Protein AF-A0A1F5VRH5-F1 (afdb_monomer_lite)

Secondary structure (DSSP, 8-state):
-EE-TTT--EE-TT-SB-TTT--B----------------------SSSHHHHHHHHHHHHHHS-SEEEEEEETTEEEEEEEEE-SEEEEE--BTTTB--SEE-TTSGGGGGS-SS-EEEEE-TTS-EEEEE-S-SS-EEEE-TT-SSPEEPPBT--EE--TT-EEEETTEEEEEEE-

Sequence (178 aa):
MRNCPTCGERIPENSPICTSCGMEVKIKSEESAPPAESPNFSEEKAASSVESDMITAQRNLAEGAKASLLLKRGGFVTGDIFYIGEEVIIGRFDAETGPVDVDLSAIPESTYISRIHAKIYVDESGQWQVCDLGSNNGTFLWSPEEKKPRRIPAEEPAPLNDGDEVAFGNARFEFHVM

pLDDT: mean 81.44, std 19.16, range [36.12, 98.25]

Radius of gyration: 22.71 Å; chains: 1; bounding box: 45×61×55 Å

Foldseek 3Di:
DDADPPPRDDDDLPDQADPPPGDGDDHDDDDDDDDDDDDDDDDDDDPPPPVVVVVVLQVVLVVQFQKKWFWDDPRDGDPDIWGDHQKWFEFADDPVVDDGSTHPVPDPCRVQTHNGFWMWHQDPVRFIKIAGQPGPQFKWKADPPDPDIDTHDHPHIDTDDQQIWMDRRPIITGMHGD

Organism: NCBI:txid1817863

Structure (mmCIF, N/CA/C/O backbone):
data_AF-A0A1F5VRH5-F1
#
_entry.id   AF-A0A1F5VRH5-F1
#
loop_
_atom_site.group_PDB
_atom_site.id
_atom_site.type_symbol
_atom_site.label_atom_id
_atom_site.label_alt_id
_atom_site.label_comp_id
_atom_site.label_asym_id
_atom_site.label_entity_id
_atom_site.label_seq_id
_atom_site.pdbx_PDB_ins_code
_atom_site.Cartn_x
_atom_site.Cartn_y
_atom_site.Cartn_z
_atom_site.occupancy
_atom_site.B_iso_or_equiv
_atom_site.auth_seq_id
_atom_site.auth_comp_id
_atom_site.auth_asym_id
_atom_site.auth_atom_id
_atom_site.pdbx_PDB_model_num
ATOM 1 N N . MET A 1 1 ? 29.092 -4.619 -35.441 1.00 67.88 1 MET A N 1
ATOM 2 C CA . MET A 1 1 ? 28.574 -3.676 -34.408 1.00 67.88 1 MET A CA 1
ATOM 3 C C . MET A 1 1 ? 27.078 -3.509 -34.621 1.00 67.88 1 MET A C 1
ATOM 5 O O . MET A 1 1 ? 26.673 -3.390 -35.771 1.00 67.88 1 MET A O 1
ATOM 9 N N . ARG A 1 2 ? 26.263 -3.499 -33.558 1.00 78.25 2 ARG A N 1
ATOM 10 C CA . ARG A 1 2 ? 24.791 -3.412 -33.648 1.00 78.25 2 ARG A CA 1
ATOM 11 C C . ARG A 1 2 ? 24.258 -2.196 -32.896 1.00 78.25 2 ARG A C 1
ATOM 13 O O . ARG A 1 2 ? 24.862 -1.792 -31.912 1.00 78.25 2 ARG A O 1
ATOM 20 N N . ASN A 1 3 ? 23.134 -1.627 -33.319 1.00 82.06 3 ASN A N 1
ATOM 21 C CA . ASN A 1 3 ? 22.531 -0.488 -32.622 1.00 82.06 3 ASN A CA 1
ATOM 22 C C . ASN A 1 3 ? 21.534 -0.974 -31.567 1.00 82.06 3 ASN A C 1
ATOM 24 O O . ASN A 1 3 ? 20.783 -1.921 -31.808 1.00 82.06 3 ASN A O 1
ATOM 28 N N . CYS A 1 4 ? 21.523 -0.317 -30.408 1.00 77.62 4 CYS A N 1
ATOM 29 C CA . CYS A 1 4 ? 20.544 -0.565 -29.362 1.00 77.62 4 CYS A CA 1
ATOM 30 C C . CYS A 1 4 ? 19.137 -0.183 -29.856 1.00 77.62 4 CYS A C 1
ATOM 32 O O . CYS A 1 4 ? 18.944 0.972 -30.241 1.00 77.62 4 CYS A O 1
ATOM 34 N N . PRO A 1 5 ? 18.139 -1.083 -29.807 1.00 78.50 5 PRO A N 1
ATOM 35 C CA . PRO A 1 5 ? 16.775 -0.759 -30.227 1.00 78.50 5 PRO A CA 1
ATOM 36 C C . PRO A 1 5 ? 16.067 0.223 -29.278 1.00 78.50 5 PRO A C 1
ATOM 38 O O . PRO A 1 5 ? 15.047 0.791 -29.651 1.00 78.50 5 PRO A O 1
ATOM 41 N N . THR A 1 6 ? 16.601 0.441 -28.072 1.00 77.25 6 THR A N 1
ATOM 42 C CA . THR A 1 6 ? 15.989 1.314 -27.057 1.00 77.25 6 THR A CA 1
ATOM 43 C C . THR A 1 6 ? 16.566 2.719 -27.022 1.00 77.25 6 THR A C 1
ATOM 45 O O . THR A 1 6 ? 15.805 3.668 -26.879 1.00 77.25 6 THR A O 1
ATOM 48 N N . CYS A 1 7 ? 17.882 2.887 -27.162 1.00 81.56 7 CYS A N 1
ATOM 49 C CA . CYS A 1 7 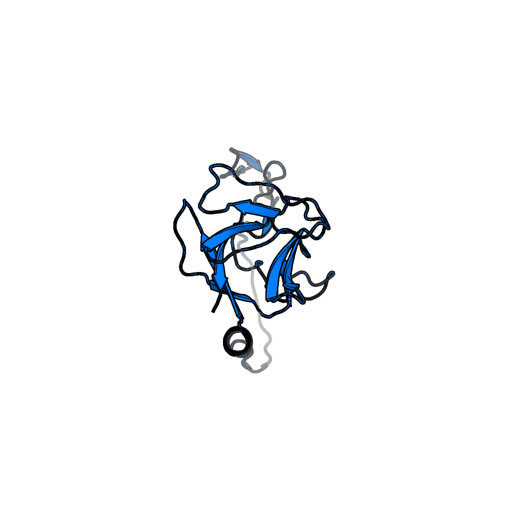? 18.515 4.212 -27.082 1.00 81.56 7 CYS A CA 1
ATOM 50 C C . CYS A 1 7 ? 19.270 4.630 -28.351 1.00 81.56 7 CYS A C 1
ATOM 52 O O . CYS A 1 7 ? 19.761 5.751 -28.421 1.00 81.56 7 CYS A O 1
ATOM 54 N N . GLY A 1 8 ? 19.388 3.752 -29.351 1.00 78.94 8 GLY A N 1
ATOM 55 C CA . GLY A 1 8 ? 20.099 4.037 -30.601 1.00 78.94 8 GLY A CA 1
ATOM 56 C C . GLY A 1 8 ? 21.630 3.989 -30.513 1.00 78.94 8 GLY A C 1
ATOM 57 O O . GLY A 1 8 ? 22.288 4.068 -31.549 1.00 78.94 8 GLY A O 1
ATOM 58 N N . GLU A 1 9 ? 22.202 3.811 -29.318 1.00 82.44 9 GLU A N 1
ATOM 59 C CA . GLU A 1 9 ? 23.652 3.755 -29.093 1.00 82.44 9 GLU A CA 1
ATOM 60 C C . GLU A 1 9 ? 24.298 2.507 -29.723 1.00 82.44 9 GLU A C 1
ATOM 62 O O . GLU A 1 9 ? 23.666 1.447 -29.833 1.00 82.44 9 GLU A O 1
ATOM 67 N N . ARG A 1 10 ? 25.572 2.602 -30.131 1.00 80.81 10 ARG A N 1
ATOM 68 C CA . ARG A 1 10 ? 26.286 1.479 -30.763 1.00 80.81 10 ARG A CA 1
ATOM 69 C C . ARG A 1 10 ? 26.786 0.474 -29.722 1.00 80.81 10 ARG A C 1
ATOM 71 O O . ARG A 1 10 ? 27.605 0.796 -28.870 1.00 80.81 10 ARG A O 1
ATOM 78 N N . ILE A 1 11 ? 26.355 -0.779 -29.853 1.00 78.31 11 ILE A N 1
ATOM 79 C CA . ILE A 1 11 ? 26.747 -1.912 -29.007 1.00 78.31 11 ILE A C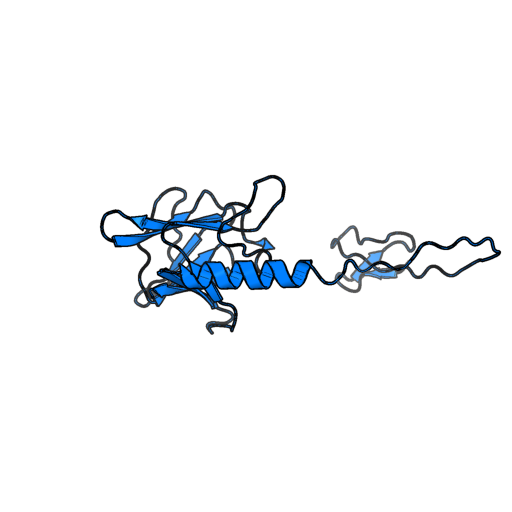A 1
ATOM 80 C C . ILE A 1 11 ? 27.753 -2.812 -29.763 1.00 78.31 11 ILE A C 1
ATOM 82 O O . ILE A 1 11 ? 27.514 -3.184 -30.923 1.00 78.31 11 ILE A O 1
ATOM 86 N N . PRO A 1 12 ? 28.873 -3.211 -29.131 1.00 79.06 12 PRO A N 1
ATOM 87 C CA . PRO A 1 12 ? 29.771 -4.226 -29.682 1.00 79.06 12 PRO A CA 1
ATOM 88 C C . PRO A 1 12 ? 29.083 -5.602 -29.767 1.00 79.06 12 PRO A C 1
ATOM 90 O O . PRO A 1 12 ? 28.277 -5.962 -28.916 1.00 79.06 12 PRO A O 1
ATOM 93 N N . GLU A 1 13 ? 29.397 -6.391 -30.800 1.00 66.75 13 GLU A N 1
ATOM 94 C CA . GLU A 1 13 ? 28.676 -7.643 -31.125 1.00 66.75 13 GLU A CA 1
ATOM 95 C C . GLU A 1 13 ? 28.766 -8.728 -30.049 1.00 66.75 13 GLU A C 1
ATOM 97 O O . GLU A 1 13 ? 27.869 -9.559 -29.960 1.00 66.75 13 GLU A O 1
ATOM 102 N N . ASN A 1 14 ? 29.797 -8.672 -29.203 1.00 70.88 14 ASN A N 1
ATOM 103 C CA . ASN A 1 14 ? 30.026 -9.629 -28.123 1.00 70.88 14 ASN A CA 1
ATOM 104 C C . ASN A 1 14 ? 29.566 -9.122 -26.741 1.00 70.88 14 ASN A C 1
ATOM 106 O O . ASN A 1 14 ? 29.907 -9.726 -25.729 1.00 70.88 14 ASN A O 1
ATOM 110 N N . SER A 1 15 ? 28.843 -7.993 -26.672 1.00 72.81 15 SER A N 1
ATOM 111 C CA . SER A 1 15 ? 28.271 -7.512 -25.408 1.00 72.81 15 SER A CA 1
ATOM 112 C C . SER A 1 15 ? 26.788 -7.876 -25.314 1.00 72.81 15 SER A C 1
ATOM 114 O O . SER A 1 15 ? 25.990 -7.428 -26.156 1.00 72.81 15 SER A O 1
ATOM 116 N N . PRO A 1 16 ? 26.391 -8.655 -24.292 1.00 77.00 16 PRO A N 1
ATOM 117 C CA . PRO A 1 16 ? 24.993 -8.981 -24.052 1.00 77.00 16 PRO A CA 1
ATOM 118 C C . PRO A 1 16 ? 24.214 -7.803 -23.458 1.00 77.00 16 PRO A C 1
ATOM 120 O O . PRO A 1 16 ? 22.995 -7.882 -23.400 1.00 77.00 16 PRO A O 1
ATOM 123 N N . ILE A 1 17 ? 24.875 -6.712 -23.045 1.00 78.19 17 ILE A N 1
ATOM 124 C CA . ILE A 1 17 ? 24.245 -5.574 -22.358 1.00 78.19 17 ILE A CA 1
ATOM 125 C C . ILE A 1 17 ? 24.693 -4.249 -22.995 1.00 78.19 17 ILE A C 1
ATOM 127 O O . ILE A 1 17 ? 25.865 -4.072 -23.345 1.00 78.19 17 ILE A O 1
ATOM 131 N N . CYS A 1 18 ? 23.762 -3.304 -23.156 1.00 78.88 18 CYS A N 1
ATOM 132 C CA . CYS A 1 18 ? 24.049 -1.931 -23.570 1.00 78.88 18 CYS A CA 1
ATOM 133 C C . CYS A 1 18 ? 24.532 -1.088 -22.379 1.00 78.88 18 CYS A C 1
ATOM 135 O O . CYS A 1 18 ? 23.766 -0.815 -21.461 1.00 78.88 18 CYS A O 1
ATOM 137 N N . THR A 1 19 ? 25.770 -0.597 -22.415 1.00 77.25 19 THR A N 1
ATOM 138 C CA . THR A 1 19 ? 26.384 0.166 -21.309 1.00 77.25 19 THR A CA 1
ATOM 139 C C . THR A 1 19 ? 25.782 1.560 -21.088 1.00 77.25 19 THR A C 1
ATOM 141 O O . THR A 1 19 ? 26.056 2.188 -20.073 1.00 77.25 19 THR A O 1
ATOM 144 N N . SER A 1 20 ? 24.984 2.061 -22.036 1.00 75.81 20 SER A N 1
ATOM 145 C CA . SER A 1 20 ? 24.370 3.393 -21.959 1.00 75.81 20 SER A CA 1
ATOM 146 C C . SER A 1 20 ? 22.948 3.364 -21.391 1.00 75.81 20 SER A C 1
ATOM 148 O O . SER A 1 20 ? 22.579 4.263 -20.642 1.00 75.81 20 SER A O 1
ATOM 150 N N . CYS A 1 21 ? 22.153 2.332 -21.703 1.00 74.19 21 CYS A N 1
ATOM 151 C CA . CYS A 1 21 ? 20.757 2.238 -21.254 1.00 74.19 21 CYS A CA 1
ATOM 152 C C . CYS A 1 21 ? 20.436 0.986 -20.425 1.00 74.19 21 CYS A C 1
ATOM 154 O O . CYS A 1 21 ? 19.294 0.814 -20.016 1.00 74.19 21 CYS A O 1
ATOM 156 N N . GLY A 1 22 ? 21.404 0.089 -20.214 1.00 72.31 22 GLY A N 1
ATOM 157 C CA . GLY A 1 22 ? 21.248 -1.115 -19.391 1.00 72.31 22 GLY A CA 1
ATOM 158 C C . GLY A 1 22 ? 20.434 -2.248 -20.024 1.00 72.31 22 GLY A C 1
ATOM 159 O O . GLY A 1 22 ? 20.131 -3.219 -19.344 1.00 72.31 22 GLY A O 1
ATOM 160 N N . MET A 1 23 ? 20.070 -2.159 -21.309 1.00 77.00 23 MET A N 1
ATOM 161 C CA . MET A 1 23 ? 19.254 -3.191 -21.958 1.00 77.00 23 MET A CA 1
ATOM 162 C C . MET A 1 23 ? 20.069 -4.450 -22.291 1.00 77.00 23 MET A C 1
ATOM 164 O O . MET A 1 23 ? 21.093 -4.359 -22.973 1.00 77.00 23 MET A O 1
ATOM 168 N N . GLU A 1 24 ? 19.559 -5.618 -21.889 1.00 78.44 24 GLU A N 1
ATOM 169 C CA . GLU A 1 24 ? 20.027 -6.933 -22.340 1.00 78.44 24 GLU A CA 1
ATOM 170 C C . GLU A 1 24 ? 19.567 -7.239 -23.770 1.00 78.44 24 GLU A C 1
ATOM 172 O O . GLU A 1 24 ? 18.394 -7.103 -24.121 1.00 78.44 24 GLU A O 1
ATOM 177 N N . VAL A 1 25 ? 20.495 -7.683 -24.615 1.00 68.44 25 VAL A N 1
ATOM 178 C CA . VAL A 1 25 ? 20.246 -7.955 -26.028 1.00 68.44 25 VAL A CA 1
ATOM 179 C C . VAL A 1 25 ? 20.709 -9.374 -26.363 1.00 68.44 25 VAL A C 1
ATOM 181 O O . VAL A 1 25 ? 21.908 -9.659 -26.407 1.00 68.44 25 VAL A O 1
ATOM 184 N N . LYS A 1 26 ? 19.743 -10.253 -26.664 1.00 59.66 26 LYS A N 1
ATOM 185 C CA . LYS A 1 26 ? 19.956 -11.674 -26.994 1.00 59.66 26 LYS A CA 1
ATOM 186 C C . LYS A 1 26 ? 20.997 -11.842 -28.115 1.00 59.66 26 LYS A C 1
ATOM 188 O O . LYS A 1 26 ? 20.905 -11.196 -29.162 1.00 59.66 26 LYS A O 1
ATOM 193 N N . ILE A 1 27 ? 21.997 -12.691 -27.886 1.00 60.25 27 ILE A N 1
ATOM 194 C CA . ILE A 1 27 ? 23.000 -13.097 -28.881 1.00 60.25 27 ILE A CA 1
ATOM 195 C C . ILE A 1 27 ? 22.583 -14.481 -29.392 1.00 60.25 27 ILE A C 1
ATOM 197 O O . ILE A 1 27 ? 22.317 -15.373 -28.591 1.00 60.25 27 ILE A O 1
ATOM 201 N N . LYS A 1 28 ? 22.473 -14.651 -30.715 1.00 43.00 28 LYS A N 1
ATOM 202 C CA . LYS A 1 28 ? 22.294 -15.970 -31.339 1.00 43.00 28 LYS A CA 1
ATOM 203 C C . LYS A 1 28 ? 23.672 -16.603 -31.520 1.00 43.00 28 LYS A C 1
ATOM 205 O O . LYS A 1 28 ? 24.477 -16.075 -32.280 1.00 43.00 28 LYS A O 1
ATOM 210 N N . SER A 1 29 ? 23.920 -17.712 -30.838 1.00 41.22 29 SER A N 1
ATOM 211 C CA . SER A 1 29 ? 25.082 -18.578 -31.040 1.00 41.22 29 SER A CA 1
ATOM 212 C C . SER A 1 29 ? 24.633 -19.863 -31.749 1.00 41.22 29 SER A C 1
ATOM 214 O O . SER A 1 29 ? 23.920 -20.672 -31.167 1.00 41.22 29 SER A O 1
ATOM 216 N N . GLU A 1 30 ? 25.041 -20.026 -33.007 1.00 39.62 30 GLU A N 1
ATOM 217 C CA . GLU A 1 30 ? 25.129 -21.304 -33.740 1.00 39.62 30 GLU A CA 1
ATOM 218 C C . GLU A 1 30 ? 26.615 -21.718 -33.711 1.00 39.62 30 GLU A C 1
ATOM 220 O O . GLU A 1 30 ? 27.476 -20.842 -33.741 1.00 39.62 30 GLU A O 1
ATOM 225 N N . GLU A 1 31 ? 27.084 -22.961 -33.720 1.00 44.44 31 GLU A N 1
ATOM 226 C CA . GLU A 1 31 ? 26.603 -24.326 -33.477 1.00 44.44 31 GLU A CA 1
ATOM 227 C C . GLU A 1 31 ? 27.873 -25.200 -33.595 1.00 44.44 31 GLU A C 1
ATOM 229 O O . GLU A 1 31 ? 28.733 -24.870 -34.412 1.00 44.44 31 GLU A O 1
ATOM 234 N N . SER A 1 32 ? 28.015 -26.291 -32.830 1.00 36.12 32 SER A N 1
ATOM 235 C CA . SER A 1 32 ? 28.754 -27.511 -33.234 1.00 36.12 32 SER A CA 1
ATOM 236 C C . SER A 1 32 ? 28.570 -28.634 -32.197 1.00 36.12 32 SER A C 1
ATOM 238 O O . SER A 1 32 ? 28.970 -28.489 -31.045 1.00 36.12 32 SER A O 1
ATOM 240 N N . ALA A 1 33 ? 28.001 -29.763 -32.624 1.00 43.47 33 ALA A N 1
ATOM 241 C CA . ALA A 1 33 ? 27.946 -31.070 -31.934 1.00 43.47 33 ALA A CA 1
ATOM 242 C C . ALA A 1 33 ? 28.758 -32.114 -32.763 1.00 43.47 33 ALA A C 1
ATOM 244 O O . ALA A 1 33 ? 29.288 -31.694 -33.797 1.00 43.47 33 ALA A O 1
ATOM 245 N N . PRO A 1 34 ? 28.807 -33.454 -32.500 1.00 66.00 34 PRO A N 1
ATOM 246 C CA . PRO A 1 34 ? 28.500 -34.336 -31.335 1.00 66.00 34 PRO A CA 1
ATOM 247 C C . PRO A 1 34 ? 29.685 -35.373 -31.106 1.00 66.00 34 PRO A C 1
ATOM 249 O O . PRO A 1 34 ? 30.778 -35.048 -31.573 1.00 66.00 34 PRO A O 1
ATOM 252 N N . PRO A 1 35 ? 29.594 -36.599 -30.489 1.00 54.25 35 PRO A N 1
ATOM 253 C CA . PRO A 1 35 ? 28.438 -37.333 -29.943 1.00 54.25 35 PRO A CA 1
ATOM 254 C C . PRO A 1 35 ? 28.568 -38.086 -28.589 1.00 54.25 35 PRO A C 1
ATOM 256 O O . PRO A 1 35 ? 29.644 -38.411 -28.109 1.00 54.25 35 PRO A O 1
ATOM 259 N N . ALA A 1 36 ? 27.366 -38.398 -28.077 1.00 47.31 36 ALA A N 1
ATOM 260 C CA . ALA A 1 36 ? 26.887 -39.583 -27.348 1.00 47.31 36 ALA A CA 1
ATOM 261 C C . ALA A 1 36 ? 27.667 -40.153 -26.148 1.00 47.31 36 ALA A C 1
ATOM 263 O O . ALA A 1 36 ? 28.669 -40.827 -26.325 1.00 47.31 36 ALA A O 1
ATOM 264 N N . GLU A 1 37 ? 27.027 -40.089 -24.974 1.00 37.41 37 GLU A N 1
ATOM 265 C CA . GLU A 1 37 ? 26.829 -41.233 -24.071 1.00 37.41 37 GLU A CA 1
ATOM 266 C C . GLU A 1 37 ? 25.634 -40.943 -23.139 1.00 37.41 37 GLU A C 1
ATOM 268 O O . GLU A 1 37 ? 25.512 -39.857 -22.576 1.00 37.41 37 GLU A O 1
ATOM 273 N N . SER A 1 38 ? 24.698 -41.891 -23.032 1.00 51.19 38 SER A N 1
ATOM 274 C CA . SER A 1 38 ? 23.595 -41.853 -22.060 1.00 51.19 38 SER A CA 1
ATOM 275 C C . SER A 1 38 ? 24.104 -42.317 -20.689 1.00 51.19 38 SER A C 1
ATOM 277 O O . SER A 1 38 ? 24.933 -43.224 -20.634 1.00 51.19 38 SER A O 1
ATOM 279 N N . PRO A 1 39 ? 23.564 -41.791 -19.576 1.00 45.47 39 PRO A N 1
ATOM 280 C CA . PRO A 1 39 ? 22.472 -42.528 -18.945 1.00 45.47 39 PRO A CA 1
ATOM 281 C C . PRO A 1 39 ? 21.362 -41.646 -18.348 1.00 45.47 39 PRO A C 1
ATOM 283 O O . PRO A 1 39 ? 21.591 -40.638 -17.693 1.00 45.47 39 PRO A O 1
ATOM 286 N N . ASN A 1 40 ? 20.139 -42.109 -18.596 1.00 45.19 40 ASN A N 1
ATOM 287 C CA . ASN A 1 40 ? 18.982 -42.171 -17.705 1.00 45.19 40 ASN A CA 1
ATOM 288 C C . ASN A 1 40 ? 19.083 -41.443 -16.341 1.00 45.19 40 ASN A C 1
ATOM 290 O O . ASN A 1 40 ? 19.762 -41.935 -15.446 1.00 45.19 40 ASN A O 1
ATOM 294 N N . PHE A 1 41 ? 18.294 -40.382 -16.147 1.00 36.81 41 PHE A N 1
ATOM 295 C CA . PHE A 1 41 ? 17.644 -40.079 -14.866 1.00 36.81 41 PHE A CA 1
ATOM 296 C C . PHE A 1 41 ? 16.278 -39.436 -15.143 1.00 36.81 41 PHE A C 1
ATOM 298 O O . PHE A 1 41 ? 16.173 -38.332 -15.668 1.00 36.81 41 PHE A O 1
ATOM 305 N N . SER A 1 42 ? 15.259 -40.237 -14.846 1.00 42.34 42 SER A N 1
ATOM 306 C CA . SER A 1 42 ? 13.866 -39.920 -14.531 1.00 42.34 42 SER A CA 1
ATOM 307 C C . SER A 1 42 ? 13.479 -38.438 -14.434 1.00 42.34 42 SER A C 1
ATOM 309 O O . SER A 1 42 ? 13.898 -37.721 -13.528 1.00 42.34 42 SER A O 1
ATOM 311 N N . GLU A 1 43 ? 12.558 -38.044 -15.319 1.00 51.81 43 GLU A N 1
ATOM 312 C CA . GLU A 1 43 ? 11.613 -36.947 -15.118 1.00 51.81 43 GLU A CA 1
ATOM 313 C C . GLU A 1 43 ? 10.817 -37.174 -13.825 1.00 51.81 43 GLU A C 1
ATOM 315 O O . GLU A 1 43 ? 9.891 -37.985 -13.783 1.00 51.81 43 GLU A O 1
ATOM 320 N N . GLU A 1 44 ? 11.135 -36.416 -12.779 1.00 48.03 44 GLU A N 1
ATOM 321 C CA . GLU A 1 44 ? 10.239 -36.224 -11.642 1.00 48.03 44 GLU A CA 1
ATOM 322 C C . GLU A 1 44 ? 9.910 -34.737 -11.481 1.00 48.03 44 GLU A C 1
ATOM 324 O O . GLU A 1 44 ? 10.701 -33.920 -11.019 1.00 48.03 44 GLU A O 1
ATOM 329 N N . LYS A 1 45 ? 8.701 -34.412 -11.952 1.00 48.97 45 LYS A N 1
ATOM 330 C CA . LYS A 1 45 ? 7.754 -33.425 -11.418 1.00 48.97 45 LYS A CA 1
ATOM 331 C C . LYS A 1 45 ? 8.299 -32.484 -10.330 1.00 48.97 45 LYS A C 1
ATOM 333 O O . LYS A 1 45 ? 8.277 -32.821 -9.152 1.00 48.97 45 LYS A O 1
ATOM 338 N N . ALA A 1 46 ? 8.585 -31.237 -10.699 1.00 47.75 46 ALA A N 1
ATOM 339 C CA . ALA A 1 46 ? 8.768 -30.146 -9.732 1.00 47.75 46 ALA A CA 1
ATOM 340 C C . ALA A 1 46 ? 8.060 -28.834 -10.132 1.00 47.75 46 ALA A C 1
ATOM 342 O O . ALA A 1 46 ? 8.413 -27.768 -9.645 1.00 47.75 46 ALA A O 1
ATOM 343 N N . ALA A 1 47 ? 7.046 -28.889 -11.004 1.00 45.47 47 ALA A N 1
ATOM 344 C CA . ALA A 1 47 ? 6.339 -27.696 -11.495 1.00 45.47 47 ALA A CA 1
ATOM 345 C C . ALA A 1 47 ? 4.938 -27.481 -10.887 1.00 45.47 47 ALA A C 1
ATOM 347 O O . ALA A 1 47 ? 4.215 -26.607 -11.340 1.00 45.47 47 ALA A O 1
ATOM 348 N N . SER A 1 48 ? 4.524 -28.264 -9.882 1.00 43.03 48 SER A N 1
ATOM 349 C CA . SER A 1 48 ? 3.133 -28.233 -9.383 1.00 43.03 48 SER A CA 1
ATOM 350 C C . SER A 1 48 ? 2.953 -27.644 -7.979 1.00 43.03 48 SER A C 1
ATOM 352 O O . SER A 1 48 ? 1.811 -27.458 -7.561 1.00 43.03 48 SER A O 1
ATOM 354 N N . SER A 1 49 ? 4.031 -27.367 -7.235 1.00 45.78 49 SER A N 1
ATOM 355 C CA . SER A 1 49 ? 3.906 -26.958 -5.824 1.00 45.78 49 SER A CA 1
ATOM 356 C C . SER A 1 49 ? 3.881 -25.441 -5.616 1.00 45.78 49 SER A C 1
ATOM 358 O O . SER A 1 49 ? 3.247 -24.978 -4.679 1.00 45.78 49 SER A O 1
ATOM 360 N N . VAL A 1 50 ? 4.487 -24.653 -6.511 1.00 49.50 50 VAL A N 1
ATOM 361 C CA . VAL A 1 50 ? 4.615 -23.194 -6.314 1.00 49.50 50 VAL A CA 1
ATOM 362 C C . VAL A 1 50 ? 3.313 -22.418 -6.545 1.00 49.50 50 VAL A C 1
ATOM 364 O O . VAL A 1 50 ? 3.063 -21.433 -5.858 1.00 49.50 50 VAL A O 1
ATOM 367 N N . GLU A 1 51 ? 2.436 -22.878 -7.444 1.00 46.09 51 GLU A N 1
ATOM 368 C CA . GLU A 1 51 ? 1.116 -22.251 -7.644 1.00 46.09 51 GLU A CA 1
ATOM 369 C C . GLU A 1 51 ? 0.142 -22.559 -6.496 1.00 46.09 51 GLU A C 1
ATOM 371 O O . GLU A 1 51 ? -0.717 -21.742 -6.168 1.00 46.09 51 GLU A O 1
ATOM 376 N N . SER A 1 52 ? 0.284 -23.719 -5.846 1.00 42.47 52 SER A N 1
ATOM 377 C CA . SER A 1 52 ? -0.628 -24.139 -4.773 1.00 42.47 52 SER A CA 1
ATOM 378 C C . SER A 1 52 ? -0.387 -23.377 -3.464 1.00 42.47 52 SER A C 1
ATOM 380 O O . SER A 1 52 ? -1.347 -23.090 -2.743 1.00 42.47 52 SER A O 1
ATOM 382 N N . ASP A 1 53 ? 0.860 -22.988 -3.185 1.00 45.12 53 ASP A N 1
ATOM 383 C CA . ASP A 1 53 ? 1.210 -22.211 -1.990 1.00 45.12 53 ASP A CA 1
ATOM 384 C C . ASP A 1 53 ? 0.759 -20.743 -2.096 1.00 45.12 53 ASP A C 1
ATOM 386 O O . ASP A 1 53 ? 0.203 -20.202 -1.138 1.00 45.12 53 ASP A O 1
ATOM 390 N N . MET A 1 54 ? 0.882 -20.109 -3.272 1.00 42.97 54 MET A N 1
ATOM 391 C CA . MET A 1 54 ? 0.430 -18.721 -3.472 1.00 42.97 54 MET A CA 1
ATOM 392 C C . MET A 1 54 ? -1.095 -18.573 -3.378 1.00 42.97 54 MET A C 1
ATOM 394 O O . MET A 1 54 ? -1.590 -17.648 -2.733 1.00 42.97 54 MET A O 1
ATOM 398 N N . ILE A 1 55 ? -1.849 -19.520 -3.948 1.00 50.56 55 ILE A N 1
ATOM 399 C CA . ILE A 1 55 ? -3.319 -19.514 -3.875 1.00 50.56 55 ILE A CA 1
ATOM 400 C C . ILE A 1 55 ? -3.800 -19.751 -2.431 1.00 50.56 55 ILE A C 1
ATOM 402 O O . ILE A 1 55 ? -4.823 -19.203 -2.015 1.00 50.56 55 ILE A O 1
ATOM 406 N N . THR A 1 56 ? -3.069 -20.545 -1.646 1.00 47.09 56 THR A N 1
ATOM 407 C CA . THR A 1 56 ? -3.409 -20.824 -0.242 1.00 47.09 56 THR A CA 1
ATOM 408 C C . THR A 1 56 ? -3.062 -19.643 0.670 1.00 47.09 56 THR A C 1
ATOM 410 O O . THR A 1 56 ? -3.854 -19.304 1.548 1.00 47.09 56 THR A O 1
ATOM 413 N N . ALA A 1 57 ? -1.941 -18.952 0.436 1.00 48.75 57 ALA A N 1
ATOM 414 C CA . ALA A 1 57 ? -1.578 -17.737 1.170 1.00 48.75 57 ALA A CA 1
ATOM 415 C C . ALA A 1 57 ? -2.575 -16.588 0.922 1.00 48.75 57 ALA A C 1
ATOM 417 O O . ALA A 1 57 ? -3.039 -15.962 1.873 1.00 48.75 57 ALA A O 1
ATOM 418 N N . GLN A 1 58 ? -2.996 -16.373 -0.332 1.00 49.50 58 GLN A N 1
ATOM 419 C CA . GLN A 1 58 ? -4.009 -15.361 -0.667 1.00 49.50 58 GLN A CA 1
ATOM 420 C C . GLN A 1 58 ? -5.399 -15.684 -0.092 1.00 49.50 58 GLN A C 1
ATOM 422 O O . GLN A 1 58 ? -6.119 -14.772 0.309 1.00 49.50 58 GLN A O 1
ATOM 427 N N . ARG A 1 59 ? -5.782 -16.968 -0.005 1.00 50.06 59 ARG A N 1
ATOM 428 C CA . ARG A 1 59 ? -7.051 -17.387 0.623 1.00 50.06 59 ARG A CA 1
ATOM 429 C C . ARG A 1 59 ? -7.048 -17.238 2.145 1.00 50.06 59 ARG A C 1
ATOM 431 O O . ARG A 1 59 ? -8.051 -16.796 2.689 1.00 50.06 59 ARG A O 1
ATOM 438 N N . ASN A 1 60 ? -5.937 -17.542 2.816 1.00 50.12 60 ASN A N 1
ATOM 439 C CA . ASN A 1 60 ? -5.829 -17.375 4.270 1.00 50.12 60 ASN A CA 1
ATOM 440 C C . ASN A 1 60 ? -5.805 -15.896 4.695 1.00 50.12 60 ASN A C 1
ATOM 442 O O . ASN A 1 60 ? -6.362 -15.563 5.738 1.00 50.12 60 ASN A O 1
ATOM 446 N N . LEU A 1 61 ? -5.229 -14.991 3.887 1.00 55.59 61 LEU A N 1
ATOM 447 C CA . LEU A 1 61 ? -5.326 -13.549 4.155 1.00 55.59 61 LEU A CA 1
ATOM 448 C C . LEU A 1 61 ? -6.773 -13.039 4.069 1.00 55.59 61 LEU A C 1
ATOM 450 O O . LEU A 1 61 ? -7.148 -12.162 4.839 1.00 55.59 61 LEU A O 1
ATOM 454 N N . ALA A 1 62 ? -7.593 -13.594 3.172 1.00 58.69 62 ALA A N 1
ATOM 455 C CA . ALA A 1 62 ? -8.986 -13.180 3.014 1.00 58.69 62 ALA A CA 1
ATOM 456 C C . ALA A 1 62 ? -9.882 -13.578 4.206 1.00 58.69 62 ALA A C 1
ATOM 458 O O . ALA A 1 62 ? -10.830 -12.861 4.508 1.00 58.69 62 ALA A O 1
ATOM 459 N N . GLU A 1 63 ? -9.591 -14.678 4.913 1.00 66.56 63 GLU A N 1
ATOM 460 C CA . GLU A 1 63 ? -10.398 -15.129 6.066 1.00 66.56 63 GLU A CA 1
ATOM 461 C C . GLU A 1 63 ? -10.172 -14.296 7.345 1.00 66.56 63 GLU A C 1
ATOM 463 O O . GLU A 1 63 ? -11.015 -14.305 8.242 1.00 66.56 63 GLU A O 1
ATOM 468 N N . GLY A 1 64 ? -9.066 -13.545 7.419 1.00 78.69 64 GLY A N 1
ATOM 469 C CA . GLY A 1 64 ? -8.734 -12.631 8.522 1.00 78.69 64 GLY A CA 1
ATOM 470 C C . GLY A 1 64 ? -8.677 -11.152 8.128 1.00 78.69 64 GLY A C 1
ATOM 471 O O . GLY A 1 64 ? -8.311 -10.318 8.958 1.00 78.69 64 GLY A O 1
ATOM 472 N N . ALA A 1 65 ? -9.014 -10.821 6.879 1.00 86.75 65 ALA A N 1
ATOM 473 C CA . ALA A 1 65 ? -8.965 -9.460 6.367 1.00 86.75 65 ALA A CA 1
ATOM 474 C C . ALA A 1 65 ? -9.972 -8.562 7.097 1.00 86.75 65 ALA A C 1
ATOM 476 O O . ALA A 1 65 ? -11.144 -8.904 7.256 1.00 86.75 65 ALA A O 1
ATOM 477 N N . LYS A 1 66 ? -9.506 -7.392 7.527 1.00 94.25 66 LYS A N 1
ATOM 478 C CA . LYS A 1 66 ? -10.328 -6.313 8.092 1.00 94.25 66 LYS A CA 1
ATOM 479 C C . LYS A 1 66 ? -10.461 -5.137 7.130 1.00 94.25 66 LYS A C 1
ATOM 481 O O . LYS A 1 66 ? -11.355 -4.314 7.286 1.00 94.25 66 LYS A O 1
ATOM 486 N N . ALA A 1 67 ? -9.567 -5.055 6.150 1.00 96.44 67 ALA A N 1
ATOM 487 C CA . ALA A 1 67 ? -9.599 -4.058 5.099 1.00 96.44 67 ALA A CA 1
ATOM 488 C C . ALA A 1 67 ? -8.964 -4.595 3.807 1.00 96.44 67 ALA A C 1
ATOM 490 O O . ALA A 1 67 ? -8.445 -5.713 3.746 1.00 96.44 67 ALA A O 1
ATOM 491 N N . SER A 1 68 ? -9.008 -3.788 2.754 1.00 96.69 68 SER A N 1
ATOM 492 C CA . SER A 1 68 ? -8.404 -4.073 1.459 1.00 96.69 68 SER A CA 1
ATOM 493 C C . SER A 1 68 ? -7.811 -2.823 0.821 1.00 96.69 68 SER A C 1
ATOM 495 O O . SER A 1 68 ? -8.269 -1.707 1.053 1.00 96.69 68 SER A O 1
ATOM 497 N N . LEU A 1 69 ? -6.792 -3.038 -0.005 1.00 97.38 69 LEU A N 1
ATOM 498 C CA . LEU A 1 69 ? -6.205 -2.059 -0.904 1.00 97.38 69 LEU A CA 1
ATOM 499 C C . LEU A 1 69 ? -6.480 -2.487 -2.341 1.00 97.38 69 LEU A C 1
ATOM 501 O O . LEU A 1 69 ? -6.025 -3.544 -2.783 1.00 97.38 69 LEU A O 1
ATOM 505 N N . LEU A 1 70 ? -7.209 -1.658 -3.077 1.00 97.00 70 LEU A N 1
ATOM 506 C CA . LEU A 1 70 ? -7.542 -1.899 -4.472 1.00 97.00 70 LEU A CA 1
ATOM 507 C C . LEU A 1 70 ? -6.633 -1.041 -5.342 1.00 97.00 70 LEU A C 1
ATOM 509 O O . LEU A 1 70 ? -6.680 0.186 -5.283 1.00 97.00 70 LEU A O 1
ATOM 513 N N . LEU A 1 71 ? -5.786 -1.667 -6.151 1.00 96.88 71 LEU A N 1
ATOM 514 C CA . LEU A 1 71 ? -4.792 -0.945 -6.942 1.00 96.88 71 LEU A CA 1
ATOM 515 C C . LEU A 1 71 ? -5.465 -0.053 -7.993 1.00 96.88 71 LEU A C 1
ATOM 517 O O . LEU A 1 71 ? -6.320 -0.519 -8.744 1.00 96.88 71 LEU A O 1
ATOM 521 N N . LYS A 1 72 ? -5.035 1.207 -8.104 1.00 95.88 72 LYS A N 1
ATOM 522 C CA . LYS A 1 72 ? -5.526 2.197 -9.071 1.00 95.88 72 LYS A CA 1
ATOM 523 C C . LYS A 1 72 ? -4.481 2.528 -10.130 1.00 95.88 72 LYS A C 1
ATOM 525 O O . LYS A 1 72 ? -3.335 2.853 -9.823 1.00 95.88 72 LYS A O 1
ATOM 530 N N . ARG A 1 73 ? -4.905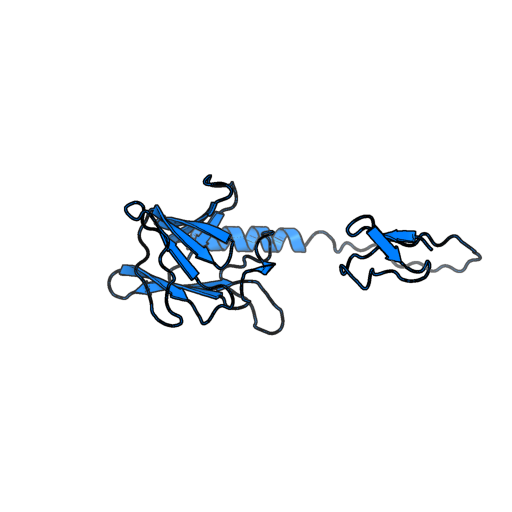 2.565 -11.396 1.00 94.19 73 ARG A N 1
ATOM 531 C CA . ARG A 1 73 ? -4.099 3.035 -12.536 1.00 94.19 73 ARG A CA 1
ATOM 532 C C . ARG A 1 73 ? -4.921 3.974 -13.409 1.00 94.19 73 ARG A C 1
ATOM 534 O O . ARG A 1 73 ? -6.067 3.691 -13.739 1.00 94.19 73 ARG A O 1
ATOM 541 N N . GLY A 1 74 ? -4.350 5.126 -13.764 1.00 89.44 74 GLY A N 1
ATOM 542 C CA . GLY A 1 74 ? -5.050 6.130 -14.578 1.00 89.44 74 GLY A CA 1
ATOM 543 C C . GLY A 1 74 ? -6.341 6.674 -13.946 1.00 89.44 74 GLY A C 1
ATOM 544 O O . GLY A 1 74 ? -7.211 7.134 -14.674 1.00 89.44 74 GLY A O 1
ATOM 545 N N . GLY A 1 75 ? -6.474 6.600 -12.616 1.00 86.88 75 GLY A N 1
ATOM 546 C CA . GLY A 1 75 ? -7.671 7.021 -11.876 1.00 86.88 75 GLY A CA 1
ATOM 547 C C . GLY A 1 75 ? -8.743 5.940 -11.703 1.00 86.88 75 GLY A C 1
ATOM 548 O O . GLY A 1 75 ? -9.721 6.180 -11.005 1.00 86.88 75 GLY A O 1
ATOM 549 N N . PHE A 1 76 ? -8.555 4.751 -12.277 1.00 92.31 76 PHE A N 1
ATOM 550 C CA . PHE A 1 76 ? -9.509 3.648 -12.182 1.00 92.31 76 PHE A CA 1
ATOM 551 C C . PHE A 1 76 ? -8.963 2.532 -11.302 1.00 92.31 76 PHE A C 1
ATOM 553 O O . PHE A 1 76 ? -7.780 2.195 -11.391 1.00 92.31 76 PHE A O 1
ATOM 560 N N . VAL A 1 77 ? -9.838 1.951 -10.484 1.00 93.19 77 VAL A N 1
ATOM 561 C CA . VAL A 1 77 ? -9.552 0.722 -9.744 1.00 93.19 77 VAL A CA 1
ATOM 562 C C . VAL A 1 77 ? -9.360 -0.426 -10.738 1.00 93.19 77 VAL A C 1
ATOM 564 O O . VAL A 1 77 ? -10.122 -0.590 -11.692 1.00 93.19 77 VAL A O 1
ATOM 567 N N . THR A 1 78 ? -8.288 -1.182 -10.543 1.00 93.75 78 THR A N 1
A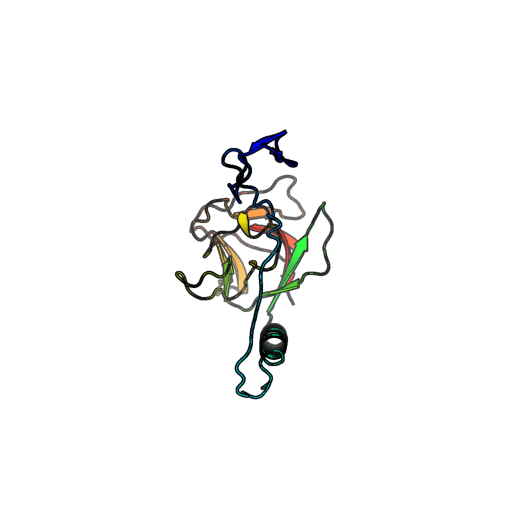TOM 568 C CA . THR A 1 78 ? -7.951 -2.385 -11.307 1.00 93.75 78 THR A CA 1
ATOM 569 C C . THR A 1 78 ? -8.606 -3.621 -10.675 1.00 93.75 78 THR A C 1
ATOM 571 O O . THR A 1 78 ? -9.375 -3.509 -9.727 1.00 93.75 78 THR A O 1
ATOM 574 N N . GLY A 1 79 ? -8.316 -4.816 -11.197 1.00 90.06 79 GLY A N 1
ATOM 575 C CA . GLY A 1 79 ? -8.749 -6.074 -10.577 1.00 90.06 79 GLY A CA 1
ATOM 576 C C . GLY A 1 79 ? -7.830 -6.576 -9.456 1.00 90.06 79 GLY A C 1
ATOM 577 O O . GLY A 1 79 ? -8.152 -7.587 -8.838 1.00 90.06 79 GLY A O 1
ATOM 578 N N . ASP A 1 80 ? -6.696 -5.911 -9.213 1.00 93.31 80 ASP A N 1
ATOM 579 C CA . ASP A 1 80 ? -5.713 -6.335 -8.216 1.00 93.31 80 ASP A CA 1
ATOM 580 C C . ASP A 1 80 ? -6.140 -5.848 -6.819 1.00 93.31 80 ASP A C 1
ATOM 582 O O . ASP A 1 80 ? -6.240 -4.641 -6.572 1.00 93.31 80 ASP A O 1
ATOM 586 N N . ILE A 1 81 ? -6.391 -6.795 -5.909 1.00 94.62 81 ILE A N 1
ATOM 587 C CA . ILE A 1 81 ? -6.832 -6.545 -4.530 1.00 94.62 81 ILE A CA 1
ATOM 588 C C . ILE A 1 81 ? -5.815 -7.148 -3.563 1.00 94.62 81 ILE A C 1
ATOM 590 O O . ILE A 1 81 ? -5.444 -8.315 -3.688 1.00 94.62 81 ILE A O 1
ATOM 594 N N . PHE A 1 82 ? -5.408 -6.360 -2.570 1.00 94.75 82 PHE A N 1
ATOM 595 C CA . PHE A 1 82 ? -4.523 -6.781 -1.489 1.00 94.75 82 PHE A CA 1
ATOM 596 C C . PHE A 1 82 ? -5.279 -6.697 -0.166 1.00 94.75 82 PHE A C 1
ATOM 598 O O . PHE A 1 82 ? -5.831 -5.652 0.171 1.00 94.75 82 PHE A O 1
ATOM 605 N N . TYR A 1 83 ? -5.332 -7.796 0.576 1.00 95.19 83 TYR A N 1
ATOM 606 C CA . TYR A 1 83 ? -6.062 -7.870 1.840 1.00 95.19 83 TYR A CA 1
ATOM 607 C C . TYR A 1 83 ? -5.194 -7.421 3.016 1.00 95.19 83 TYR A C 1
ATOM 609 O O . TYR A 1 83 ? -4.000 -7.706 3.056 1.00 95.19 83 TYR A O 1
ATOM 617 N N . ILE A 1 84 ? -5.810 -6.726 3.970 1.00 94.88 84 ILE A N 1
ATOM 618 C CA . ILE A 1 84 ? -5.154 -6.085 5.110 1.00 94.88 84 ILE A CA 1
ATOM 619 C C . ILE A 1 84 ? -5.746 -6.640 6.409 1.00 94.88 84 ILE A C 1
ATOM 621 O O . ILE A 1 84 ? -6.962 -6.596 6.610 1.00 94.88 84 ILE A O 1
ATOM 625 N N . GLY A 1 85 ? -4.886 -7.180 7.276 1.00 93.12 85 GLY A N 1
ATOM 626 C CA . GLY A 1 85 ? -5.225 -7.562 8.652 1.00 93.12 85 GLY A CA 1
ATOM 627 C C . GLY A 1 85 ? -5.187 -6.367 9.615 1.00 93.12 85 GLY A C 1
ATOM 628 O O . GLY A 1 85 ? -5.117 -5.225 9.181 1.00 93.12 85 GLY A O 1
ATOM 629 N N . GLU A 1 86 ? -5.218 -6.614 10.926 1.00 91.81 86 GLU A N 1
ATOM 630 C CA . GLU A 1 86 ? -5.223 -5.545 11.948 1.00 91.81 86 GLU A CA 1
ATOM 631 C C . GLU A 1 86 ? -3.920 -4.739 12.013 1.00 91.81 86 GLU A C 1
ATOM 633 O O . GLU A 1 86 ? -3.949 -3.556 12.334 1.00 91.81 86 GLU A O 1
ATOM 638 N N . GLU A 1 87 ? -2.788 -5.364 11.696 1.00 95.06 87 GLU A N 1
ATOM 639 C CA . GLU A 1 87 ? -1.494 -4.713 11.508 1.00 95.06 87 GLU A CA 1
ATOM 640 C C . GLU A 1 87 ? -0.746 -5.452 10.398 1.00 95.06 87 GLU A C 1
ATOM 642 O O . GLU A 1 87 ? -0.651 -6.679 10.423 1.00 95.06 87 GLU A O 1
ATOM 647 N N . VAL A 1 88 ? -0.246 -4.708 9.411 1.00 95.69 88 VAL A N 1
ATOM 648 C CA . VAL A 1 88 ? 0.529 -5.249 8.293 1.00 95.69 88 VAL A CA 1
ATOM 649 C C . VAL A 1 88 ? 1.668 -4.316 7.905 1.00 95.69 88 VAL A C 1
ATOM 651 O O . VAL A 1 88 ? 1.518 -3.090 7.851 1.00 95.69 88 VAL A O 1
ATOM 654 N N . ILE A 1 89 ? 2.803 -4.909 7.559 1.00 96.12 89 ILE A N 1
ATOM 655 C CA . ILE A 1 89 ? 3.909 -4.246 6.881 1.00 96.12 89 ILE A CA 1
ATOM 656 C C . ILE A 1 89 ? 3.731 -4.414 5.375 1.00 96.12 89 ILE A C 1
ATOM 658 O O . ILE A 1 89 ? 3.599 -5.521 4.849 1.00 96.12 89 ILE A O 1
ATOM 662 N N . ILE A 1 90 ? 3.769 -3.285 4.678 1.00 96.31 90 ILE A N 1
ATOM 663 C CA . ILE A 1 90 ? 3.646 -3.189 3.2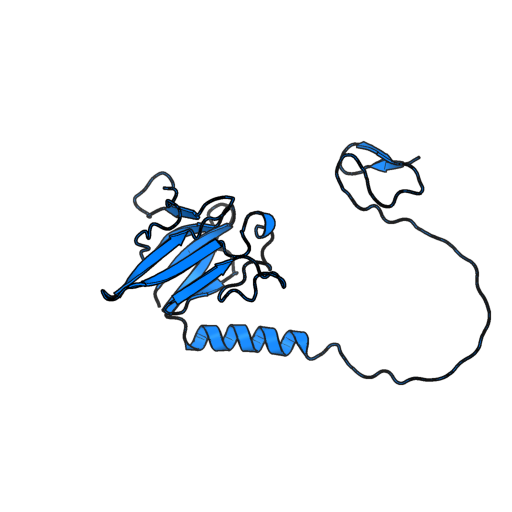30 1.00 96.31 90 ILE A CA 1
ATOM 664 C C . ILE A 1 90 ? 5.018 -2.896 2.647 1.00 96.31 90 ILE A C 1
ATOM 666 O O . ILE A 1 90 ? 5.743 -2.000 3.098 1.00 96.31 90 ILE A O 1
ATOM 670 N N . GLY A 1 91 ? 5.361 -3.612 1.586 1.00 95.62 91 GLY A N 1
ATOM 671 C CA . GLY A 1 91 ? 6.579 -3.333 0.856 1.00 95.62 91 GLY A CA 1
ATOM 672 C C . GLY A 1 91 ? 6.779 -4.268 -0.315 1.00 95.62 91 GLY A C 1
ATOM 673 O O . GLY A 1 91 ? 5.839 -4.858 -0.842 1.00 95.62 91 GLY A O 1
ATOM 674 N N . ARG A 1 92 ? 8.031 -4.371 -0.738 1.00 93.62 92 ARG A N 1
ATOM 675 C CA . ARG A 1 92 ? 8.457 -5.313 -1.765 1.00 93.62 92 ARG A CA 1
ATOM 676 C C . ARG A 1 92 ? 9.279 -6.408 -1.108 1.00 93.62 92 ARG A C 1
ATOM 678 O O . ARG A 1 92 ? 10.296 -6.105 -0.487 1.00 93.62 92 ARG A O 1
ATOM 685 N N . PHE A 1 93 ? 8.894 -7.658 -1.317 1.00 87.88 93 PHE A N 1
ATOM 686 C CA . PHE A 1 93 ? 9.655 -8.795 -0.825 1.00 87.88 93 PHE A CA 1
ATOM 687 C C . PHE A 1 93 ? 11.118 -8.750 -1.286 1.00 87.88 93 PHE A C 1
ATOM 689 O O . PHE A 1 93 ? 11.430 -8.460 -2.446 1.00 87.88 93 PHE A O 1
ATOM 696 N N . ASP A 1 94 ? 12.016 -9.060 -0.356 1.00 84.88 94 ASP A N 1
ATOM 697 C CA . ASP A 1 94 ? 13.441 -9.207 -0.597 1.00 84.88 94 ASP A CA 1
ATOM 698 C C . ASP A 1 94 ? 14.032 -10.191 0.421 1.00 84.88 94 ASP A C 1
ATOM 700 O O . ASP A 1 94 ? 13.712 -10.143 1.610 1.00 84.88 94 ASP A O 1
ATOM 704 N N . ALA A 1 95 ? 14.893 -11.097 -0.048 1.00 81.25 95 ALA A N 1
ATOM 705 C CA . ALA A 1 95 ? 15.425 -12.178 0.779 1.00 81.25 95 ALA A CA 1
ATOM 706 C C . ALA A 1 95 ? 16.335 -11.688 1.923 1.00 81.25 95 ALA A C 1
ATOM 708 O O . ALA A 1 95 ? 16.517 -12.418 2.895 1.00 81.25 95 ALA A O 1
ATOM 709 N N . GLU A 1 96 ? 16.902 -10.478 1.830 1.00 76.81 96 GLU A N 1
ATOM 710 C CA . GLU A 1 96 ? 17.795 -9.925 2.856 1.00 76.81 96 GLU A CA 1
ATOM 711 C C . GLU A 1 96 ? 17.029 -9.265 4.008 1.00 76.81 96 GLU A C 1
ATOM 713 O O . GLU A 1 96 ? 17.455 -9.347 5.157 1.00 76.81 96 GLU A O 1
ATOM 718 N N . THR A 1 97 ? 15.909 -8.597 3.720 1.00 74.19 97 THR A N 1
ATOM 719 C CA . THR A 1 97 ? 15.112 -7.874 4.730 1.00 74.19 97 THR A CA 1
ATOM 720 C C . THR A 1 97 ? 14.022 -8.721 5.377 1.00 74.19 97 THR A C 1
ATOM 722 O O . THR A 1 97 ? 13.454 -8.306 6.383 1.00 74.19 97 THR A O 1
ATOM 725 N N . GLY A 1 98 ? 13.752 -9.907 4.832 1.00 72.25 98 GLY A N 1
ATOM 726 C CA . GLY A 1 98 ? 12.691 -10.789 5.304 1.00 72.25 98 GLY A CA 1
ATOM 727 C C . GLY A 1 98 ? 11.334 -10.504 4.647 1.00 72.25 98 GLY A C 1
ATOM 728 O O . GLY A 1 98 ? 11.212 -9.588 3.827 1.00 72.25 98 GLY A O 1
ATOM 729 N N . PRO A 1 99 ? 10.321 -11.332 4.953 1.00 78.06 99 PRO A N 1
ATOM 730 C CA . PRO A 1 99 ? 9.002 -11.219 4.350 1.00 78.06 99 PRO A CA 1
ATOM 731 C C . PRO A 1 99 ? 8.252 -9.984 4.856 1.00 78.06 99 PRO A C 1
ATOM 733 O O . PRO A 1 99 ? 8.333 -9.631 6.030 1.00 78.06 99 PRO A O 1
ATOM 736 N N . VAL A 1 100 ? 7.497 -9.361 3.955 1.00 88.88 100 VAL A N 1
ATOM 737 C CA . VAL A 1 100 ? 6.458 -8.378 4.282 1.00 88.88 100 VAL A CA 1
ATOM 738 C C . VAL A 1 100 ? 5.105 -9.082 4.344 1.00 88.88 100 VAL A C 1
ATOM 740 O O . VAL A 1 100 ? 4.915 -10.093 3.665 1.00 88.88 100 VAL A O 1
ATOM 743 N N . ASP A 1 101 ? 4.166 -8.549 5.124 1.00 92.31 101 ASP A N 1
ATOM 744 C CA . ASP A 1 101 ? 2.813 -9.113 5.229 1.00 92.31 101 ASP A CA 1
ATOM 745 C C . ASP A 1 101 ? 2.025 -8.905 3.929 1.00 92.31 101 ASP A C 1
ATOM 747 O O . ASP A 1 101 ? 1.303 -9.791 3.471 1.00 92.31 101 ASP A O 1
ATOM 751 N N . VAL A 1 102 ? 2.205 -7.737 3.303 1.00 93.56 102 VAL A N 1
ATOM 752 C CA . VAL A 1 102 ? 1.620 -7.396 2.003 1.00 93.56 102 VAL A CA 1
ATOM 753 C C . VAL A 1 102 ? 2.742 -7.147 1.006 1.00 93.56 102 VAL A C 1
ATOM 755 O O . VAL A 1 102 ? 3.378 -6.087 1.006 1.00 93.56 102 VAL A O 1
ATOM 758 N N . ASP A 1 103 ? 2.975 -8.137 0.145 1.00 94.12 103 ASP A N 1
ATOM 759 C CA . ASP A 1 103 ? 3.989 -8.056 -0.899 1.00 94.12 103 ASP A CA 1
ATOM 760 C C . ASP A 1 103 ? 3.447 -7.419 -2.181 1.00 94.12 103 ASP A C 1
ATOM 762 O O . ASP A 1 103 ? 2.577 -7.956 -2.869 1.00 94.12 103 ASP A O 1
ATOM 766 N N . LEU A 1 104 ? 4.026 -6.273 -2.527 1.00 94.75 104 LEU A N 1
ATOM 767 C CA . LEU A 1 104 ? 3.751 -5.533 -3.749 1.00 94.75 104 LEU A CA 1
ATOM 768 C C . LEU A 1 104 ? 4.789 -5.819 -4.847 1.00 94.75 104 LEU A C 1
ATOM 770 O O . LEU A 1 104 ? 4.849 -5.090 -5.831 1.00 94.75 104 LEU A O 1
ATOM 774 N N . SER A 1 105 ? 5.626 -6.854 -4.731 1.00 91.44 105 SER A N 1
ATOM 775 C CA . SER A 1 105 ? 6.623 -7.210 -5.755 1.00 91.44 105 SER A CA 1
ATOM 776 C C . SER A 1 105 ? 6.011 -7.585 -7.108 1.00 91.44 105 SER A C 1
ATOM 778 O O . SER A 1 105 ? 6.620 -7.326 -8.149 1.00 91.44 105 SER A O 1
ATOM 780 N N . ALA A 1 106 ? 4.791 -8.129 -7.100 1.00 90.38 106 ALA A N 1
ATOM 781 C CA . ALA A 1 106 ? 4.090 -8.599 -8.291 1.00 90.38 106 ALA A CA 1
ATOM 782 C C . ALA A 1 106 ? 3.609 -7.470 -9.221 1.00 90.38 106 ALA A C 1
ATOM 784 O O . ALA A 1 106 ? 3.334 -7.724 -10.396 1.00 90.38 106 ALA A O 1
ATOM 785 N N . ILE A 1 107 ? 3.506 -6.228 -8.731 1.00 93.12 107 ILE A N 1
ATOM 786 C CA . ILE A 1 107 ? 3.054 -5.100 -9.554 1.00 93.12 107 ILE A CA 1
ATOM 787 C C . ILE A 1 107 ? 4.237 -4.411 -10.265 1.00 93.12 107 ILE A C 1
ATOM 789 O O . ILE A 1 107 ? 5.311 -4.266 -9.680 1.00 93.12 107 ILE A O 1
ATOM 793 N N . PRO A 1 108 ? 4.070 -3.928 -11.512 1.00 92.44 108 PRO A N 1
ATOM 794 C CA . PRO A 1 108 ? 5.090 -3.172 -12.246 1.00 92.44 108 PRO A CA 1
ATOM 795 C C . PRO A 1 108 ? 5.666 -1.961 -11.495 1.00 92.44 108 PRO A C 1
ATOM 797 O O . PRO A 1 108 ? 6.827 -1.601 -11.678 1.00 92.44 108 PRO A O 1
ATOM 800 N N . GLU A 1 109 ? 4.864 -1.319 -10.647 1.00 94.19 109 GLU A N 1
ATOM 801 C CA . GLU A 1 109 ? 5.250 -0.147 -9.862 1.00 94.19 109 GLU A CA 1
ATOM 802 C C . GLU A 1 109 ? 6.185 -0.482 -8.685 1.00 94.19 109 GLU A C 1
ATOM 804 O O . GLU A 1 109 ? 6.734 0.433 -8.065 1.00 94.19 109 GLU A O 1
ATOM 809 N N . SER A 1 110 ? 6.423 -1.769 -8.404 1.00 93.31 110 SER A N 1
ATOM 810 C CA . SER A 1 110 ? 7.229 -2.254 -7.276 1.00 93.31 110 SER A CA 1
ATOM 811 C C . SER A 1 110 ? 8.654 -1.702 -7.240 1.00 93.31 110 SER A C 1
ATOM 813 O O . SER A 1 110 ? 9.246 -1.594 -6.169 1.00 93.31 110 SER A O 1
ATOM 815 N N . THR A 1 111 ? 9.208 -1.270 -8.380 1.00 94.56 111 THR A N 1
ATOM 816 C CA . THR A 1 111 ? 10.528 -0.618 -8.425 1.00 94.56 111 THR A CA 1
ATOM 817 C C . THR A 1 111 ? 10.585 0.704 -7.653 1.00 94.56 111 THR A C 1
ATOM 819 O O . THR A 1 111 ? 11.678 1.168 -7.330 1.00 94.56 111 THR A O 1
ATOM 822 N N . TYR A 1 112 ? 9.433 1.320 -7.372 1.00 95.62 112 TYR A N 1
ATOM 823 C CA . TYR A 1 112 ? 9.318 2.542 -6.577 1.00 95.62 112 TYR A CA 1
ATOM 824 C C . TYR A 1 112 ? 8.935 2.265 -5.119 1.00 95.62 112 TYR A C 1
ATOM 826 O O . TYR A 1 112 ? 8.759 3.206 -4.342 1.00 95.62 112 TYR A O 1
ATOM 834 N N . ILE A 1 113 ? 8.824 0.996 -4.732 1.00 96.31 113 ILE A N 1
ATOM 835 C CA . ILE A 1 113 ? 8.397 0.575 -3.404 1.00 96.31 113 ILE A CA 1
ATOM 836 C C . ILE A 1 113 ? 9.619 0.046 -2.649 1.00 96.31 113 ILE A C 1
ATOM 838 O O . ILE A 1 113 ? 10.286 -0.889 -3.090 1.00 96.31 113 ILE A O 1
ATOM 842 N N . SER A 1 114 ? 9.938 0.669 -1.511 1.00 95.50 114 SER A N 1
ATOM 843 C CA . SER A 1 114 ? 10.948 0.160 -0.581 1.00 95.50 114 SER A CA 1
ATOM 844 C C . SER A 1 114 ? 10.622 -1.257 -0.098 1.00 95.50 114 SER A C 1
ATOM 846 O O . SER A 1 114 ? 9.462 -1.657 -0.030 1.00 95.50 114 SER A O 1
ATOM 848 N N . ARG A 1 115 ? 11.666 -2.003 0.282 1.00 94.81 115 ARG A N 1
ATOM 849 C CA . ARG A 1 115 ? 11.531 -3.358 0.840 1.00 94.81 115 ARG A CA 1
ATOM 850 C C . ARG A 1 115 ? 10.603 -3.372 2.059 1.00 94.81 115 ARG A C 1
ATOM 852 O O . ARG A 1 115 ? 9.662 -4.146 2.103 1.00 94.81 115 ARG A O 1
ATOM 859 N N . ILE A 1 116 ? 10.826 -2.426 2.969 1.00 95.00 116 ILE A N 1
ATOM 860 C CA . ILE A 1 116 ? 9.925 -2.057 4.062 1.00 95.00 116 ILE A CA 1
ATOM 861 C C . ILE A 1 116 ? 9.485 -0.625 3.761 1.00 95.00 116 ILE A C 1
ATOM 863 O O . ILE A 1 116 ? 10.321 0.278 3.762 1.00 95.00 116 ILE A O 1
ATOM 867 N N . HIS A 1 117 ? 8.224 -0.424 3.378 1.00 96.69 117 HIS A N 1
ATOM 868 C CA . HIS A 1 117 ? 7.756 0.875 2.886 1.00 96.69 117 HIS A CA 1
ATOM 869 C C . HIS A 1 117 ? 6.892 1.592 3.911 1.00 96.69 117 HIS A C 1
ATOM 871 O O . HIS A 1 117 ? 7.172 2.729 4.281 1.00 96.69 117 HIS A O 1
ATOM 877 N N . ALA A 1 118 ? 5.836 0.925 4.353 1.00 97.88 118 ALA A N 1
ATOM 878 C CA . ALA A 1 118 ? 4.846 1.502 5.237 1.00 97.88 118 ALA A CA 1
ATOM 879 C C . ALA A 1 118 ? 4.238 0.423 6.125 1.00 97.88 118 ALA A C 1
ATOM 881 O O . ALA A 1 118 ? 4.315 -0.769 5.826 1.00 97.88 118 ALA A O 1
ATOM 882 N N . LYS A 1 119 ? 3.603 0.864 7.202 1.00 97.50 119 LYS A N 1
ATOM 883 C CA . LYS A 1 119 ? 2.769 0.041 8.066 1.00 97.50 119 LYS A CA 1
ATOM 884 C C . LYS A 1 119 ? 1.341 0.557 8.008 1.00 97.50 119 LYS A C 1
ATOM 886 O O . LYS A 1 119 ? 1.137 1.763 8.142 1.00 97.50 119 LYS A O 1
ATOM 891 N N . ILE A 1 120 ? 0.374 -0.340 7.845 1.00 98.00 120 ILE A N 1
ATOM 892 C CA . ILE A 1 120 ? -1.040 -0.042 8.092 1.00 98.00 120 ILE A CA 1
ATOM 893 C C . ILE A 1 120 ? -1.471 -0.826 9.322 1.00 98.00 120 ILE A C 1
ATOM 895 O O . ILE A 1 120 ? -1.156 -2.008 9.431 1.00 98.00 120 ILE A O 1
ATOM 899 N N . TYR A 1 121 ? -2.159 -0.170 10.250 1.00 97.50 121 TYR A N 1
ATOM 900 C CA . TYR A 1 121 ? -2.645 -0.815 11.464 1.00 97.50 121 TYR A CA 1
ATOM 901 C C . TYR A 1 121 ? -3.895 -0.133 12.021 1.00 97.50 121 TYR A C 1
ATOM 903 O O . TYR A 1 121 ? -4.171 1.021 11.698 1.00 97.50 121 TYR A O 1
ATOM 911 N N . VAL A 1 122 ? -4.631 -0.840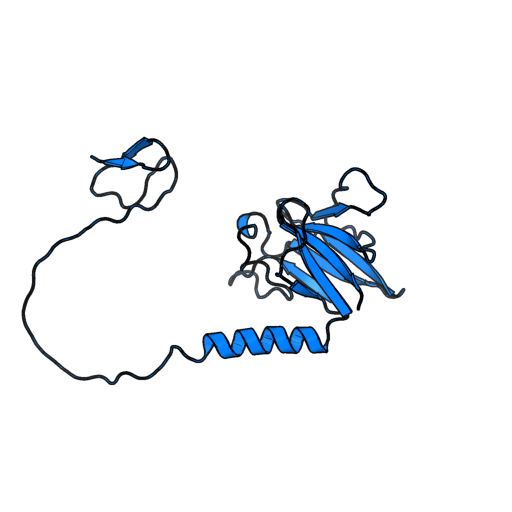 12.873 1.00 96.69 122 VAL A N 1
ATOM 912 C CA . VAL A 1 122 ? -5.723 -0.291 13.683 1.00 96.69 122 VAL A CA 1
ATOM 913 C C . VAL A 1 122 ? -5.177 0.069 15.063 1.00 96.69 122 VAL A C 1
ATOM 915 O O . VAL A 1 122 ? -4.544 -0.760 15.716 1.00 96.69 122 VAL A O 1
ATOM 918 N N . ASP A 1 123 ? -5.388 1.304 15.512 1.00 95.62 123 ASP A N 1
ATOM 919 C CA . ASP A 1 123 ? -4.994 1.720 16.860 1.00 95.62 123 ASP A CA 1
ATOM 920 C C . ASP A 1 123 ? -5.992 1.262 17.946 1.00 95.62 123 ASP A C 1
ATOM 922 O O . ASP A 1 123 ? -7.051 0.700 17.666 1.00 95.62 123 ASP A O 1
ATOM 926 N N . GLU A 1 124 ? -5.673 1.520 19.218 1.00 94.25 124 GLU A N 1
ATOM 927 C CA . GLU A 1 124 ? -6.516 1.135 20.364 1.00 94.25 124 GLU A CA 1
ATOM 928 C C . GLU A 1 124 ? -7.925 1.757 20.337 1.00 94.25 124 GLU A C 1
ATOM 930 O O . GLU A 1 124 ? -8.831 1.266 21.012 1.00 94.25 124 GLU A O 1
ATOM 935 N N . SER A 1 125 ? -8.123 2.837 19.573 1.00 94.94 125 SER A N 1
ATOM 936 C CA . SER A 1 125 ? -9.422 3.491 19.403 1.00 94.94 125 SER A CA 1
ATOM 937 C C . SER A 1 125 ? -10.256 2.896 18.265 1.00 94.94 125 SER A C 1
ATOM 939 O O . SER A 1 125 ? -11.421 3.262 18.107 1.00 94.94 125 SER A O 1
ATOM 941 N N . GLY A 1 126 ? -9.688 1.963 17.495 1.00 94.06 126 GLY A N 1
ATOM 942 C CA . GLY A 1 126 ? -10.316 1.386 16.311 1.00 94.06 126 GLY A CA 1
ATOM 943 C C . GLY A 1 126 ? -10.103 2.208 15.036 1.00 94.06 126 GLY A C 1
ATOM 944 O O . GLY A 1 126 ? -10.725 1.905 14.020 1.00 94.06 126 GLY A O 1
ATOM 945 N N . GLN A 1 127 ? -9.253 3.241 15.065 1.00 97.00 127 GLN A N 1
ATOM 946 C CA . GLN A 1 127 ? -8.947 4.053 13.890 1.00 97.00 127 GLN A CA 1
ATOM 947 C C . GLN A 1 127 ? -7.820 3.405 13.083 1.00 97.00 127 GLN A C 1
ATOM 949 O O . GLN A 1 127 ? -6.761 3.065 13.611 1.00 97.00 127 GLN A O 1
ATOM 954 N N . TRP A 1 128 ? -8.038 3.282 11.775 1.00 98.06 128 TRP A N 1
ATOM 955 C CA . TRP A 1 128 ? -6.998 2.872 10.841 1.00 98.06 128 TRP A CA 1
ATOM 956 C C . TRP A 1 128 ? -5.959 3.977 10.674 1.00 98.06 128 TRP A C 1
ATOM 958 O O . TRP A 1 128 ? -6.291 5.154 10.508 1.00 98.06 128 TRP A O 1
ATOM 968 N N . GLN A 1 129 ? -4.697 3.575 10.698 1.00 98.25 129 GLN A N 1
ATOM 969 C CA . GLN A 1 129 ? -3.531 4.431 10.575 1.00 98.25 129 GLN A CA 1
ATOM 970 C C . GLN A 1 129 ? -2.628 3.894 9.469 1.00 98.25 129 GLN A C 1
ATOM 972 O O . GLN A 1 129 ? -2.460 2.683 9.314 1.00 98.25 129 GLN A O 1
ATOM 977 N N . VAL A 1 130 ? -1.987 4.803 8.745 1.00 98.12 130 VAL A N 1
ATOM 978 C CA . VAL A 1 130 ? -0.871 4.501 7.849 1.00 98.12 130 VAL A CA 1
ATOM 979 C C . VAL A 1 130 ? 0.363 5.266 8.315 1.00 98.12 130 VAL A C 1
ATOM 981 O O . VAL A 1 130 ? 0.299 6.455 8.616 1.00 98.12 130 VAL A O 1
ATOM 984 N N . CYS A 1 131 ? 1.500 4.585 8.385 1.00 98.00 131 CYS A N 1
ATOM 985 C CA . CYS A 1 131 ? 2.771 5.159 8.807 1.00 98.00 131 CYS A CA 1
ATOM 986 C C . CYS A 1 131 ? 3.854 4.811 7.784 1.00 98.00 131 CYS A C 1
ATOM 988 O O . CYS A 1 131 ? 4.056 3.638 7.471 1.00 98.00 131 CYS A O 1
ATOM 990 N N . ASP A 1 132 ? 4.542 5.820 7.250 1.00 98.06 132 ASP A N 1
ATOM 991 C CA . ASP A 1 132 ? 5.696 5.611 6.373 1.00 98.06 132 ASP A CA 1
ATOM 992 C C . ASP A 1 132 ? 6.900 5.157 7.209 1.00 98.06 132 ASP A C 1
ATOM 994 O O . ASP A 1 132 ? 7.261 5.817 8.178 1.00 98.06 132 ASP A O 1
ATOM 998 N N . LEU A 1 133 ? 7.541 4.047 6.845 1.00 96.50 133 LEU A N 1
ATOM 999 C CA . LEU A 1 133 ? 8.656 3.466 7.607 1.00 96.50 133 LEU A CA 1
ATOM 1000 C C . LEU A 1 133 ? 10.028 3.937 7.093 1.00 96.50 133 LEU A C 1
ATOM 1002 O O . LEU A 1 133 ? 11.000 3.183 7.109 1.00 96.50 133 LEU A O 1
ATOM 1006 N N . GLY A 1 134 ? 10.109 5.173 6.592 1.00 95.00 134 GLY A N 1
ATOM 1007 C CA . GLY A 1 134 ? 11.333 5.726 6.011 1.00 95.00 134 GLY A CA 1
ATOM 1008 C C . GLY A 1 134 ? 11.540 5.291 4.562 1.00 95.00 134 GLY A C 1
ATOM 1009 O O . GLY A 1 134 ? 12.651 4.948 4.154 1.00 95.00 134 GLY A O 1
ATOM 1010 N N . SER A 1 135 ? 10.469 5.278 3.769 1.00 96.31 135 SER A N 1
ATOM 1011 C CA . SER A 1 135 ? 10.540 4.849 2.375 1.00 96.31 135 SER A CA 1
ATOM 1012 C C . SER A 1 135 ? 11.309 5.848 1.493 1.00 96.31 135 SER A C 1
ATOM 1014 O O . SER A 1 135 ? 11.310 7.062 1.720 1.00 96.31 135 SER A O 1
ATOM 1016 N N . ASN A 1 136 ? 11.939 5.356 0.417 1.00 95.81 136 ASN A N 1
ATOM 1017 C CA . ASN A 1 136 ? 12.761 6.206 -0.455 1.00 95.81 136 ASN A CA 1
ATOM 1018 C C . ASN A 1 136 ? 11.911 7.197 -1.265 1.00 95.81 136 ASN A C 1
ATOM 1020 O O . ASN A 1 136 ? 12.323 8.335 -1.485 1.00 95.81 136 ASN A O 1
ATOM 1024 N N . ASN A 1 137 ? 10.735 6.757 -1.722 1.00 96.12 137 ASN A N 1
ATOM 1025 C CA . ASN A 1 137 ? 9.853 7.552 -2.580 1.00 96.12 137 ASN A CA 1
ATOM 1026 C C . ASN A 1 137 ? 8.681 8.187 -1.821 1.00 96.12 137 ASN A C 1
ATOM 1028 O O . ASN A 1 137 ? 7.997 9.039 -2.384 1.00 96.12 137 ASN A O 1
ATOM 1032 N N . GLY A 1 138 ? 8.502 7.847 -0.543 1.00 96.75 138 GLY A N 1
ATOM 1033 C CA . GLY A 1 138 ? 7.457 8.381 0.319 1.00 96.75 138 GLY A CA 1
ATOM 1034 C C . GLY A 1 138 ? 6.111 7.676 0.169 1.00 96.75 138 GLY A C 1
ATOM 1035 O O . GLY A 1 138 ? 5.766 7.149 -0.891 1.00 96.75 138 GLY A O 1
ATOM 1036 N N . THR A 1 139 ? 5.329 7.778 1.240 1.00 98.19 139 THR A N 1
ATOM 1037 C CA . THR A 1 139 ? 3.907 7.443 1.272 1.00 98.19 139 THR A CA 1
ATOM 1038 C C . THR A 1 139 ? 3.064 8.713 1.139 1.00 98.19 139 THR A C 1
ATOM 1040 O O . THR A 1 139 ? 3.353 9.741 1.762 1.00 98.19 139 THR A O 1
ATOM 1043 N N . PHE A 1 140 ? 2.014 8.659 0.323 1.00 97.44 140 PHE A N 1
ATOM 1044 C CA . PHE A 1 140 ? 1.103 9.779 0.081 1.00 97.44 140 PHE A CA 1
ATOM 1045 C C . PHE A 1 140 ? -0.336 9.365 0.357 1.00 97.44 140 PHE A C 1
ATOM 1047 O O . PHE A 1 140 ? -0.716 8.239 0.060 1.00 97.44 140 PHE A O 1
ATOM 1054 N N . LEU A 1 141 ? -1.129 10.288 0.884 1.00 96.94 141 LEU A N 1
ATOM 1055 C CA . LEU A 1 141 ? -2.536 10.089 1.200 1.00 96.94 141 LEU A CA 1
ATOM 1056 C C . LEU A 1 141 ? -3.376 11.150 0.485 1.00 96.94 141 LEU A C 1
ATOM 1058 O O . LEU A 1 141 ? -2.990 12.321 0.440 1.00 96.94 141 LEU A O 1
ATOM 1062 N N . TRP A 1 142 ? -4.511 10.735 -0.064 1.00 94.56 142 TRP A N 1
ATOM 1063 C CA . TRP A 1 142 ? -5.574 11.593 -0.563 1.00 94.56 142 TRP A CA 1
ATOM 1064 C C . TRP A 1 142 ? -6.859 11.219 0.146 1.00 94.56 142 TRP A C 1
ATOM 1066 O O . TRP A 1 142 ? -7.311 10.080 0.044 1.00 94.56 142 TRP A O 1
ATOM 1076 N N . SER A 1 143 ? -7.496 12.207 0.754 1.00 89.75 143 SER A N 1
ATOM 1077 C CA . SER A 1 143 ? -8.892 12.059 1.138 1.00 89.75 143 SER A CA 1
ATOM 1078 C C . SER A 1 143 ? -9.810 12.500 -0.007 1.00 89.75 143 SER A C 1
ATOM 1080 O O . SER A 1 143 ? -9.438 13.407 -0.758 1.00 89.75 143 SER A O 1
ATOM 1082 N N . PRO A 1 144 ? -11.018 11.921 -0.156 1.00 80.75 144 PRO A N 1
ATOM 1083 C CA . PRO A 1 144 ? -11.976 12.291 -1.207 1.00 80.75 144 PRO A CA 1
ATOM 1084 C C . PRO A 1 144 ? -12.303 13.793 -1.265 1.00 80.75 144 PRO A C 1
ATOM 1086 O O . PRO A 1 144 ? -12.685 14.324 -2.308 1.00 80.75 144 PRO A O 1
ATOM 1089 N N . GLU A 1 145 ? -12.145 14.490 -0.140 1.00 82.31 145 GLU A N 1
ATOM 1090 C CA . GLU A 1 145 ? -12.375 15.929 -0.002 1.00 82.31 145 GLU A CA 1
ATOM 1091 C C . GLU A 1 145 ? -11.162 16.787 -0.425 1.00 82.31 145 GLU A C 1
ATOM 1093 O O . GLU A 1 145 ? -11.295 17.988 -0.686 1.00 82.31 145 GLU A O 1
ATOM 1098 N N . GLU A 1 146 ? -9.968 16.195 -0.525 1.00 82.31 146 GLU A N 1
ATOM 1099 C CA . GLU A 1 146 ? -8.719 16.896 -0.803 1.00 82.31 146 GLU A CA 1
ATOM 1100 C C . GLU A 1 146 ? -8.382 16.923 -2.301 1.00 82.31 146 GLU A C 1
ATOM 1102 O O . GLU A 1 146 ? -8.365 15.923 -3.012 1.00 82.31 146 GLU A O 1
ATOM 1107 N N . LYS A 1 147 ? -8.018 18.108 -2.810 1.00 81.81 147 LYS A N 1
ATOM 1108 C CA . LYS A 1 147 ? -7.631 18.279 -4.225 1.00 81.81 147 LYS A CA 1
ATOM 1109 C C . LYS A 1 147 ? -6.207 17.818 -4.542 1.00 81.81 147 LYS A C 1
ATOM 1111 O O . LYS A 1 147 ? -5.823 17.793 -5.712 1.00 81.81 147 LYS A O 1
ATOM 1116 N N . LYS A 1 148 ? -5.378 17.578 -3.527 1.00 88.88 148 LYS A N 1
ATOM 1117 C CA . LYS A 1 148 ? -3.948 17.282 -3.668 1.00 88.88 148 LYS A CA 1
ATOM 1118 C C . LYS A 1 148 ? -3.542 16.223 -2.647 1.00 88.88 148 LYS A C 1
ATOM 1120 O O . LYS A 1 148 ? -4.071 16.272 -1.546 1.00 88.88 148 LYS A O 1
ATOM 1125 N N . PRO A 1 149 ? -2.566 15.358 -2.977 1.00 92.44 149 PRO A N 1
ATOM 1126 C CA . PRO A 1 149 ? -2.002 14.457 -1.987 1.00 92.44 149 PRO A CA 1
ATOM 1127 C C . PRO A 1 149 ? -1.292 15.225 -0.890 1.00 92.44 149 PRO A C 1
ATOM 1129 O O . PRO A 1 149 ? -0.575 16.197 -1.166 1.00 92.44 149 PRO A O 1
ATOM 1132 N N . ARG A 1 150 ? -1.343 14.670 0.313 1.00 94.75 150 ARG A N 1
ATOM 1133 C CA . ARG A 1 150 ? -0.404 14.976 1.382 1.00 94.75 150 ARG A CA 1
ATOM 1134 C C . ARG A 1 150 ? 0.624 13.856 1.494 1.00 94.75 150 ARG A C 1
ATOM 1136 O O . ARG A 1 150 ? 0.274 12.683 1.559 1.00 94.75 150 ARG A O 1
ATOM 1143 N N . ARG A 1 151 ? 1.909 14.216 1.542 1.00 96.25 151 ARG A N 1
ATOM 1144 C CA . ARG A 1 151 ? 2.967 13.267 1.912 1.00 96.25 151 ARG A CA 1
ATOM 1145 C C . ARG A 1 151 ? 2.908 13.020 3.416 1.00 96.25 151 ARG A C 1
ATOM 1147 O O . ARG A 1 151 ? 2.829 13.978 4.184 1.00 96.25 151 ARG A O 1
ATOM 1154 N N . ILE A 1 152 ? 2.972 11.759 3.811 1.00 96.62 152 ILE A N 1
ATOM 1155 C CA . ILE A 1 152 ? 3.034 11.355 5.213 1.00 96.62 152 ILE A CA 1
ATOM 1156 C C . ILE A 1 152 ? 4.502 11.460 5.659 1.00 96.62 152 ILE A C 1
ATOM 1158 O O . ILE A 1 152 ? 5.375 10.941 4.952 1.00 96.62 152 ILE A O 1
ATOM 1162 N N . PRO A 1 153 ? 4.817 12.189 6.745 1.00 95.88 153 PRO A N 1
ATOM 1163 C CA . PRO A 1 153 ? 6.171 12.211 7.288 1.00 95.88 153 PRO A CA 1
ATOM 1164 C C . PRO A 1 153 ? 6.594 10.808 7.740 1.00 95.88 153 PRO A C 1
ATOM 1166 O O . PRO A 1 153 ? 5.769 10.016 8.190 1.00 95.88 153 PRO A O 1
ATOM 1169 N N . ALA A 1 154 ? 7.881 10.492 7.595 1.00 94.50 154 ALA A N 1
ATOM 1170 C CA . ALA A 1 154 ? 8.404 9.205 8.040 1.00 94.50 154 ALA A CA 1
ATOM 1171 C C . ALA A 1 154 ? 8.222 9.056 9.555 1.00 94.50 154 ALA A C 1
ATOM 1173 O O . ALA A 1 154 ? 8.457 10.005 10.298 1.00 94.50 154 ALA A O 1
ATOM 1174 N N . GLU A 1 155 ? 7.815 7.863 9.982 1.00 94.06 155 GLU A N 1
ATOM 1175 C CA . GLU A 1 155 ? 7.585 7.475 11.378 1.00 94.06 155 GLU A CA 1
ATOM 1176 C C . GLU A 1 155 ? 6.463 8.254 12.092 1.00 94.06 155 GLU A C 1
ATOM 1178 O O . GLU A 1 155 ? 6.255 8.078 13.292 1.00 94.06 155 GLU A O 1
ATOM 1183 N N . GLU A 1 156 ? 5.685 9.059 11.360 1.00 96.00 156 GLU A N 1
ATOM 1184 C CA . GLU A 1 156 ? 4.508 9.762 11.874 1.00 96.00 156 GLU A CA 1
ATOM 1185 C C . GLU A 1 156 ? 3.223 9.139 11.299 1.00 96.00 156 GLU A C 1
ATOM 1187 O O . GLU A 1 156 ? 2.955 9.269 10.100 1.00 96.00 156 GLU A O 1
ATOM 1192 N N . PRO A 1 157 ? 2.399 8.470 12.130 1.00 96.19 157 PRO A N 1
ATOM 1193 C CA . PRO A 1 157 ? 1.130 7.910 11.682 1.00 96.19 157 PRO A CA 1
ATOM 1194 C C . PRO A 1 157 ? 0.156 8.989 11.201 1.00 96.19 157 PRO A C 1
ATOM 1196 O O . PRO A 1 157 ? 0.034 10.063 11.795 1.00 96.19 157 PRO A O 1
ATOM 1199 N N . ALA A 1 158 ? -0.575 8.678 10.136 1.00 96.50 158 ALA A N 1
ATOM 1200 C CA . ALA A 1 158 ? -1.671 9.480 9.622 1.00 96.50 158 ALA A CA 1
ATOM 1201 C C . ALA A 1 158 ? -2.966 8.654 9.593 1.00 96.50 158 ALA A C 1
ATOM 1203 O O . ALA A 1 158 ? -2.919 7.485 9.197 1.00 96.50 158 ALA A O 1
ATOM 1204 N N . PRO A 1 159 ? -4.117 9.260 9.943 1.00 96.94 159 PRO A N 1
ATOM 1205 C CA . PRO A 1 159 ? -5.395 8.569 9.882 1.00 96.94 159 PRO A CA 1
ATOM 1206 C C . PRO A 1 159 ? -5.702 8.178 8.438 1.00 96.94 159 PRO A C 1
ATOM 1208 O O . PRO A 1 159 ? -5.540 8.990 7.527 1.00 96.94 159 PRO A O 1
ATOM 1211 N N . LEU A 1 160 ? -6.140 6.937 8.260 1.00 97.38 160 LEU A N 1
ATOM 1212 C CA . LEU A 1 160 ? -6.560 6.353 6.995 1.00 97.38 160 LEU A CA 1
ATOM 1213 C C . LEU A 1 160 ? -8.045 6.009 7.105 1.00 97.38 160 LEU A C 1
ATOM 1215 O O . LEU A 1 160 ? -8.429 5.229 7.970 1.00 97.38 160 LEU A O 1
ATOM 1219 N N . ASN A 1 161 ? -8.889 6.599 6.270 1.00 96.62 161 ASN A N 1
ATOM 1220 C CA . ASN A 1 161 ? -10.334 6.388 6.308 1.00 96.62 161 ASN A CA 1
ATOM 1221 C C . ASN A 1 161 ? -10.797 5.534 5.132 1.00 96.62 161 ASN A C 1
ATOM 1223 O O . ASN A 1 161 ? -10.144 5.477 4.092 1.00 96.62 161 ASN A O 1
ATOM 1227 N N . ASP A 1 162 ? -11.951 4.889 5.293 1.00 96.62 162 ASP A N 1
ATOM 1228 C CA . ASP A 1 162 ? -12.606 4.171 4.201 1.00 96.62 162 ASP A CA 1
ATOM 1229 C C . ASP A 1 162 ? -12.835 5.099 2.992 1.00 96.62 162 ASP A C 1
ATOM 1231 O O . ASP A 1 162 ? -13.373 6.200 3.131 1.00 96.62 162 ASP A O 1
ATOM 1235 N N . GLY A 1 163 ? -12.394 4.658 1.814 1.00 95.25 163 GLY A N 1
ATOM 1236 C CA . GLY A 1 163 ? -12.433 5.417 0.566 1.00 95.25 163 GLY A CA 1
ATOM 1237 C C . GLY A 1 163 ? -11.258 6.377 0.338 1.00 95.25 163 GLY A C 1
ATOM 1238 O O . GLY A 1 163 ? -11.201 6.996 -0.726 1.00 95.25 163 GLY A O 1
ATOM 1239 N N . ASP A 1 164 ? -10.318 6.512 1.280 1.00 96.62 164 ASP A N 1
ATOM 1240 C CA . ASP A 1 164 ? -9.085 7.269 1.041 1.00 96.62 164 ASP A CA 1
ATOM 1241 C C . ASP A 1 164 ? -8.218 6.573 -0.025 1.00 96.62 164 ASP A C 1
ATOM 1243 O O . ASP A 1 164 ? -8.150 5.341 -0.106 1.00 96.62 164 ASP A O 1
ATOM 1247 N N . GLU A 1 165 ? -7.498 7.362 -0.829 1.00 96.75 165 GLU A N 1
ATOM 1248 C CA . GLU A 1 165 ? -6.435 6.822 -1.675 1.00 96.75 165 GLU A CA 1
ATOM 1249 C C . GLU A 1 165 ? -5.086 6.935 -0.971 1.00 96.75 165 GLU A C 1
ATOM 1251 O O . GLU A 1 165 ? -4.673 8.013 -0.542 1.00 96.75 165 GLU A O 1
ATOM 1256 N N . VAL A 1 166 ? -4.344 5.837 -0.932 1.00 97.62 166 VAL A N 1
ATOM 1257 C CA . VAL A 1 166 ? -2.970 5.797 -0.433 1.00 97.62 166 VAL A CA 1
ATOM 1258 C C . VAL A 1 166 ? -2.025 5.417 -1.563 1.00 97.62 166 VAL A C 1
ATOM 1260 O O . VAL A 1 166 ? -2.339 4.576 -2.403 1.00 97.62 166 VAL A O 1
ATOM 1263 N N . ALA A 1 167 ? -0.849 6.034 -1.609 1.00 97.69 167 ALA A N 1
ATOM 1264 C CA . ALA A 1 167 ? 0.202 5.655 -2.534 1.00 97.69 167 ALA A CA 1
ATOM 1265 C C . ALA A 1 167 ? 1.498 5.312 -1.814 1.00 97.69 167 ALA A C 1
ATOM 1267 O O . ALA A 1 167 ? 1.958 6.074 -0.967 1.00 97.69 167 ALA A O 1
ATOM 1268 N N . PHE A 1 168 ? 2.112 4.209 -2.234 1.00 97.81 168 PHE A N 1
ATOM 1269 C CA . PHE A 1 168 ? 3.442 3.779 -1.817 1.00 97.81 168 PHE A CA 1
ATOM 1270 C C . PHE A 1 168 ? 4.391 4.005 -2.993 1.00 97.81 168 PHE A C 1
ATOM 1272 O O . PHE A 1 168 ? 4.370 3.275 -3.991 1.00 97.81 168 PHE A O 1
ATOM 1279 N N . GLY A 1 169 ? 5.174 5.082 -2.934 1.00 95.62 169 GLY A N 1
ATOM 1280 C CA . GLY A 1 169 ? 5.895 5.592 -4.096 1.00 95.62 169 GLY A CA 1
ATOM 1281 C C . GLY A 1 169 ? 4.936 5.946 -5.239 1.00 95.62 169 GLY A C 1
ATOM 1282 O O . GLY A 1 169 ? 4.126 6.862 -5.121 1.00 95.62 169 GLY A O 1
ATOM 1283 N N . ASN A 1 170 ? 5.026 5.217 -6.356 1.00 94.88 170 ASN A N 1
ATOM 1284 C CA . ASN A 1 170 ? 4.189 5.454 -7.540 1.00 94.88 170 ASN A CA 1
ATOM 1285 C C . ASN A 1 170 ? 2.961 4.534 -7.638 1.00 94.88 170 ASN A C 1
ATOM 1287 O O . ASN A 1 170 ? 2.124 4.750 -8.516 1.00 94.88 170 ASN A O 1
ATOM 1291 N N . ALA A 1 171 ? 2.842 3.525 -6.773 1.00 96.62 171 ALA A N 1
ATOM 1292 C CA . ALA A 1 171 ? 1.686 2.635 -6.751 1.00 96.62 171 ALA A CA 1
ATOM 1293 C C . ALA A 1 171 ? 0.565 3.275 -5.929 1.00 96.62 171 ALA A C 1
ATOM 1295 O O . ALA A 1 171 ? 0.802 3.628 -4.778 1.00 96.62 171 ALA A O 1
ATOM 1296 N N . ARG A 1 172 ? -0.630 3.433 -6.508 1.00 96.75 172 ARG A N 1
ATOM 1297 C CA . ARG A 1 172 ? -1.796 4.040 -5.843 1.00 96.75 172 ARG A CA 1
ATOM 1298 C C . ARG A 1 172 ? -2.856 2.998 -5.553 1.00 96.75 172 ARG A C 1
ATOM 1300 O O . ARG A 1 172 ? -3.090 2.140 -6.394 1.00 96.75 172 ARG A O 1
ATOM 1307 N N . PHE A 1 173 ? -3.539 3.127 -4.430 1.00 97.62 173 PHE A N 1
ATOM 1308 C CA . PHE A 1 173 ? -4.553 2.192 -3.971 1.00 97.62 173 PHE A CA 1
ATOM 1309 C C . PHE A 1 173 ? -5.736 2.949 -3.381 1.00 97.62 173 PHE A C 1
ATOM 1311 O O . PHE A 1 173 ? -5.538 3.980 -2.750 1.00 97.62 173 PHE A O 1
ATOM 1318 N N . GLU A 1 174 ? -6.942 2.428 -3.569 1.00 97.31 174 GLU A N 1
ATOM 1319 C CA . GLU A 1 174 ? -8.122 2.808 -2.789 1.00 97.31 174 GLU A CA 1
ATOM 1320 C C . GLU A 1 174 ? -8.200 1.905 -1.560 1.00 97.31 174 GLU A C 1
ATOM 1322 O O . GLU A 1 174 ? -8.068 0.685 -1.692 1.00 97.31 174 GLU A O 1
ATOM 1327 N N . PHE A 1 175 ? -8.369 2.488 -0.378 1.00 97.56 175 PHE A N 1
ATOM 1328 C CA . PHE A 1 175 ? -8.494 1.743 0.867 1.00 97.56 175 PHE A CA 1
ATOM 1329 C C . PHE A 1 175 ? -9.963 1.519 1.217 1.00 97.56 175 PHE A C 1
ATOM 1331 O O . PHE A 1 175 ? -10.738 2.471 1.241 1.00 97.56 175 PHE A O 1
ATOM 1338 N N . HIS A 1 176 ? -10.325 0.276 1.543 1.00 96.88 176 HIS A N 1
ATOM 1339 C CA . HIS A 1 176 ? -11.670 -0.059 2.003 1.00 96.88 176 HIS A CA 1
ATOM 1340 C C . HIS A 1 176 ? -11.690 -0.950 3.234 1.00 96.88 176 HIS A C 1
ATOM 1342 O O . HIS A 1 176 ? -11.020 -1.983 3.256 1.00 96.88 176 HIS A O 1
ATOM 1348 N N . VAL A 1 177 ? -12.508 -0.585 4.221 1.00 95.69 177 VAL A N 1
ATOM 1349 C CA . VAL A 1 177 ? -12.761 -1.387 5.431 1.00 95.69 177 VAL A CA 1
ATOM 1350 C C . VAL A 1 177 ? -13.849 -2.434 5.146 1.00 95.69 177 VAL A C 1
ATOM 1352 O O . VAL A 1 177 ? -14.747 -2.187 4.342 1.00 95.69 177 VAL A O 1
ATOM 1355 N N . MET A 1 178 ? -13.758 -3.611 5.777 1.00 90.62 178 MET A N 1
ATOM 1356 C CA . MET A 1 178 ? -14.706 -4.730 5.618 1.00 90.62 178 MET A CA 1
ATOM 1357 C C . MET A 1 178 ? -15.687 -4.885 6.778 1.00 90.62 178 MET A C 1
ATOM 1359 O O . MET A 1 178 ? -15.316 -4.555 7.928 1.00 90.62 178 MET A O 1
#

InterPro domains:
  IPR000253 Forkhead-associated (FHA) domain [PF00498] (89-169)
  IPR000253 Forkhead-associated (FHA) domain [PS50006] (88-141)
  IPR008984 SMAD/FHA domain superfamily [SSF49879] (68-177)